Protein AF-A0A179S3M8-F1 (afdb_monomer_lite)

Radius of gyration: 30.95 Å; chains: 1; bounding box: 55×63×64 Å

Foldseek 3Di:
DDDDDDDDDVVVVVVVVVVVVVVVVVVVVVVVVVVVVVPDPPDDDCVPVPDDPLDDPPPPVSVCVVVDDPPPVPDPDPPPDD

Structure (mmCIF, N/CA/C/O backbone):
data_AF-A0A179S3M8-F1
#
_entry.id   AF-A0A179S3M8-F1
#
loop_
_atom_site.group_PDB
_atom_site.id
_atom_site.type_symbol
_atom_site.label_atom_id
_atom_site.label_alt_id
_atom_site.label_comp_id
_atom_site.label_asym_id
_atom_site.label_entity_id
_atom_site.label_seq_id
_atom_site.pdbx_PDB_ins_code
_atom_site.Cartn_x
_atom_site.Cartn_y
_atom_site.Cartn_z
_atom_site.occupancy
_atom_site.B_iso_or_equiv
_atom_site.auth_seq_id
_atom_site.auth_comp_id
_atom_site.auth_asym_id
_atom_site.auth_atom_id
_atom_site.pdbx_PDB_model_num
ATOM 1 N N . MET A 1 1 ? -33.026 19.996 28.245 1.00 46.44 1 MET A N 1
ATOM 2 C CA . MET A 1 1 ? -32.314 18.757 28.617 1.00 46.44 1 MET A CA 1
ATOM 3 C C . MET A 1 1 ? -31.579 18.279 27.379 1.00 46.44 1 MET A C 1
ATOM 5 O O . MET A 1 1 ? -32.222 17.803 26.455 1.00 46.44 1 MET A O 1
ATOM 9 N N . THR A 1 2 ? -30.277 18.531 27.286 1.00 59.59 2 THR A N 1
ATOM 10 C CA . THR A 1 2 ? -29.458 18.071 26.154 1.00 59.59 2 THR A CA 1
ATOM 11 C C . THR A 1 2 ? -29.234 16.566 26.326 1.00 59.59 2 THR A C 1
ATOM 13 O O . THR A 1 2 ? -28.803 16.179 27.415 1.00 59.59 2 THR A O 1
ATOM 16 N N . PRO A 1 3 ? -29.548 15.696 25.350 1.00 55.78 3 PRO A N 1
ATOM 17 C CA . PRO A 1 3 ? -29.205 14.286 25.483 1.00 55.78 3 PRO A CA 1
ATOM 18 C C . PRO A 1 3 ? -27.678 14.157 25.502 1.00 55.78 3 PRO A C 1
ATOM 20 O O . PRO A 1 3 ? -26.991 14.694 24.632 1.00 55.78 3 PRO A O 1
ATOM 23 N N . ALA A 1 4 ? -27.145 13.487 26.524 1.00 61.19 4 ALA A N 1
ATOM 24 C CA . ALA A 1 4 ? -25.733 13.146 26.573 1.00 61.19 4 ALA A CA 1
ATOM 25 C C . ALA A 1 4 ? -25.414 12.214 25.395 1.00 61.19 4 ALA A C 1
ATOM 27 O O . ALA A 1 4 ? -26.126 11.233 25.171 1.00 61.19 4 ALA A O 1
ATOM 28 N N . CYS A 1 5 ? -24.361 12.533 24.640 1.00 58.41 5 CYS A N 1
ATOM 29 C CA . CYS A 1 5 ? -23.810 11.628 23.635 1.00 58.41 5 CYS A CA 1
ATOM 30 C C . CYS A 1 5 ? -23.497 10.290 24.328 1.00 58.41 5 CYS A C 1
ATOM 32 O O . CYS A 1 5 ? -22.835 10.316 25.372 1.00 58.41 5 CYS A O 1
ATOM 34 N N . PRO A 1 6 ? -23.996 9.143 23.836 1.00 70.19 6 PRO A N 1
ATOM 35 C CA . PRO A 1 6 ? -23.770 7.873 24.505 1.00 70.19 6 PRO A CA 1
ATOM 36 C C . PRO A 1 6 ? -22.270 7.573 24.510 1.00 70.19 6 PRO A C 1
ATOM 38 O O . PRO A 1 6 ? -21.652 7.362 23.467 1.00 70.19 6 PRO A O 1
ATOM 41 N N . VAL A 1 7 ? -21.676 7.575 25.701 1.00 79.25 7 VAL A N 1
ATOM 42 C CA . VAL A 1 7 ? -20.312 7.091 25.896 1.00 79.25 7 VAL A CA 1
ATOM 43 C C . VAL A 1 7 ? -20.358 5.581 25.693 1.00 79.25 7 VAL A C 1
ATOM 45 O O . VAL A 1 7 ? -21.061 4.880 26.420 1.00 79.25 7 VAL A O 1
ATOM 48 N N . LEU A 1 8 ? -19.656 5.086 24.670 1.00 84.00 8 LEU A N 1
ATOM 49 C CA . LEU A 1 8 ? -19.527 3.650 24.430 1.00 84.00 8 LEU A CA 1
ATOM 50 C C . LEU A 1 8 ? -18.949 2.967 25.672 1.00 84.00 8 LEU A C 1
ATOM 52 O O . LEU A 1 8 ? -18.016 3.492 26.285 1.00 84.00 8 LEU A O 1
ATOM 56 N N . ALA A 1 9 ? -19.487 1.793 26.006 1.00 91.44 9 ALA A N 1
ATOM 57 C CA . ALA A 1 9 ? -18.926 0.949 27.052 1.00 91.44 9 ALA A CA 1
ATOM 58 C C . ALA A 1 9 ? -17.435 0.675 26.758 1.00 91.44 9 ALA A C 1
ATOM 60 O O . ALA A 1 9 ? -17.076 0.501 25.584 1.00 91.44 9 ALA A O 1
ATOM 61 N N . PRO A 1 10 ? -16.560 0.676 27.778 1.00 91.75 10 PRO A N 1
ATOM 62 C CA . PRO A 1 10 ? -15.115 0.575 27.582 1.00 91.75 10 PRO A CA 1
ATOM 63 C C . PRO A 1 10 ? -14.705 -0.688 26.812 1.00 91.75 10 PRO A C 1
ATOM 65 O O . PRO A 1 10 ? -13.815 -0.623 25.972 1.00 91.75 10 PRO A O 1
ATOM 68 N N . GLU A 1 11 ? -15.419 -1.795 26.995 1.00 94.44 11 GLU A N 1
ATOM 69 C CA . GLU A 1 11 ? -15.183 -3.065 26.303 1.00 94.44 11 GLU A CA 1
ATOM 70 C C . GLU A 1 11 ? -15.499 -2.965 24.804 1.00 94.44 11 GLU A C 1
ATOM 72 O O . GLU A 1 11 ? -14.800 -3.527 23.962 1.00 94.44 11 GLU A O 1
ATOM 77 N N . ILE A 1 12 ? -16.549 -2.214 24.452 1.00 95.62 12 ILE A N 1
ATOM 78 C CA . ILE A 1 12 ? -16.925 -1.964 23.055 1.00 95.62 12 ILE A CA 1
ATOM 79 C C . ILE A 1 12 ? -15.892 -1.061 22.386 1.00 95.62 12 ILE A C 1
ATOM 81 O O . ILE A 1 12 ? -15.503 -1.315 21.249 1.00 95.62 12 ILE A O 1
ATOM 85 N N . ARG A 1 13 ? -15.421 -0.029 23.094 1.00 96.06 13 ARG A N 1
ATOM 86 C CA . ARG A 1 13 ? -14.333 0.831 22.619 1.00 96.06 13 ARG A CA 1
ATOM 87 C C . ARG A 1 13 ? -13.070 0.019 22.339 1.00 96.06 13 ARG A C 1
ATOM 89 O O . ARG A 1 13 ? -12.544 0.101 21.236 1.00 96.06 13 ARG A O 1
ATOM 96 N N . GLU A 1 14 ? -12.643 -0.793 23.297 1.00 96.88 14 GLU A N 1
ATOM 97 C CA . GLU A 1 14 ? -11.445 -1.627 23.180 1.00 96.88 14 GLU A CA 1
ATOM 98 C C . GLU A 1 14 ? -11.561 -2.632 22.020 1.00 96.88 14 GLU A C 1
ATOM 100 O O . GLU A 1 14 ? -10.608 -2.857 21.275 1.00 96.88 14 GLU A O 1
ATOM 105 N N . HIS A 1 15 ? -12.746 -3.218 21.819 1.00 97.69 15 HIS A N 1
ATOM 106 C CA . HIS A 1 15 ? -12.996 -4.107 20.686 1.00 97.69 15 HIS A CA 1
ATOM 107 C C . HIS A 1 15 ? -12.877 -3.380 19.339 1.00 97.69 15 HIS A C 1
ATOM 109 O O . HIS A 1 15 ? -12.266 -3.905 18.409 1.00 9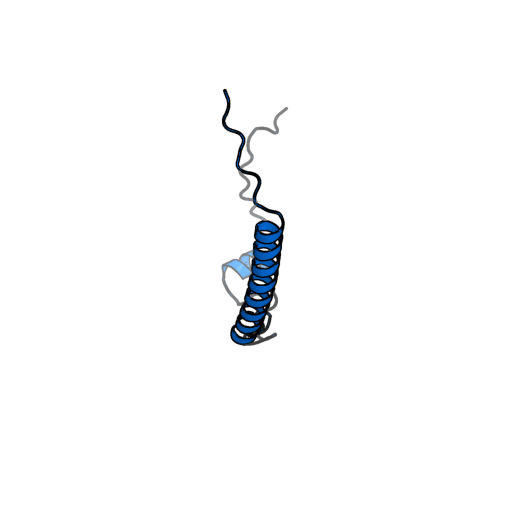7.69 15 HIS A O 1
ATOM 115 N N . ILE A 1 16 ? -13.434 -2.169 19.237 1.00 97.94 16 ILE A N 1
ATOM 116 C CA . ILE A 1 16 ? -13.331 -1.339 18.031 1.00 97.94 16 ILE A CA 1
ATOM 117 C C . ILE A 1 16 ? -11.871 -0.973 17.757 1.00 97.94 16 ILE A C 1
ATOM 119 O O . ILE A 1 16 ? -11.423 -1.091 16.622 1.00 97.94 16 ILE A O 1
ATOM 123 N N . GLU A 1 17 ? -11.120 -0.570 18.780 1.00 98.06 17 GLU A N 1
ATOM 124 C CA . GLU A 1 17 ? -9.704 -0.207 18.651 1.00 98.06 17 GLU A CA 1
ATOM 125 C C . GLU A 1 17 ? -8.873 -1.389 18.126 1.00 98.06 17 GLU A C 1
ATOM 127 O O . GLU A 1 17 ? -8.159 -1.237 17.135 1.00 98.06 17 GLU A O 1
ATOM 132 N N . ARG A 1 18 ? -9.073 -2.601 18.662 1.00 98.44 18 ARG A N 1
ATOM 133 C CA . ARG A 1 18 ? -8.428 -3.817 18.129 1.00 98.44 18 ARG A CA 1
ATOM 134 C C . ARG A 1 18 ? -8.827 -4.138 16.692 1.00 98.44 18 ARG A C 1
ATOM 136 O O . ARG A 1 18 ? -7.993 -4.573 15.900 1.00 98.44 18 ARG A O 1
ATOM 143 N N . ALA A 1 19 ? -10.101 -3.955 16.345 1.00 98.62 19 ALA A N 1
ATOM 144 C CA . ALA A 1 19 ? -10.571 -4.184 14.982 1.00 98.62 19 ALA A CA 1
ATOM 145 C C . ALA A 1 19 ? -9.928 -3.198 13.992 1.00 98.62 19 ALA A C 1
ATOM 147 O O . ALA A 1 19 ? -9.577 -3.589 12.879 1.00 98.62 19 ALA A O 1
ATOM 148 N N . ILE A 1 20 ? -9.732 -1.942 14.406 1.00 98.62 20 ILE A N 1
ATOM 149 C CA . ILE A 1 20 ? -9.038 -0.920 13.615 1.00 98.62 20 ILE A CA 1
ATOM 150 C C . ILE A 1 20 ? -7.569 -1.301 13.410 1.00 98.62 20 ILE A C 1
ATOM 152 O O . ILE A 1 20 ? -7.089 -1.242 12.280 1.00 98.62 20 ILE A O 1
ATOM 156 N N . GLU A 1 21 ? -6.868 -1.729 14.462 1.00 98.81 21 GLU A N 1
ATOM 157 C CA . GLU A 1 21 ? -5.470 -2.170 14.363 1.00 98.81 21 GLU A CA 1
ATOM 158 C C . GLU A 1 21 ? -5.310 -3.338 13.378 1.00 98.81 21 GLU A C 1
ATOM 160 O O . GLU A 1 21 ? -4.473 -3.280 12.475 1.00 98.81 21 GLU A O 1
ATOM 165 N N . ALA A 1 22 ? -6.171 -4.356 13.477 1.00 98.75 22 ALA A N 1
ATOM 166 C CA . ALA A 1 22 ? -6.154 -5.504 12.569 1.00 98.75 22 ALA A CA 1
ATOM 167 C C . ALA A 1 22 ? -6.478 -5.117 11.112 1.00 98.75 22 ALA A C 1
ATOM 169 O O . ALA A 1 22 ? -5.877 -5.637 10.163 1.00 98.75 22 ALA A O 1
ATOM 170 N N . ALA A 1 23 ? -7.423 -4.192 10.917 1.00 98.75 23 ALA A N 1
ATOM 171 C CA . ALA A 1 23 ? -7.759 -3.679 9.595 1.00 98.75 23 ALA A CA 1
ATOM 172 C C . ALA A 1 23 ? -6.586 -2.903 8.979 1.00 9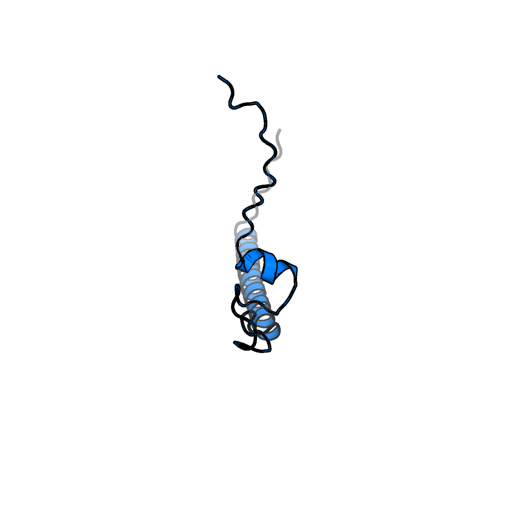8.75 23 ALA A C 1
ATOM 174 O O . ALA A 1 23 ? -6.284 -3.090 7.798 1.00 98.75 23 ALA A O 1
ATOM 175 N N . LEU A 1 24 ? -5.894 -2.083 9.776 1.00 98.75 24 LEU A N 1
ATOM 176 C CA . LEU A 1 24 ? -4.724 -1.337 9.326 1.00 98.75 24 LEU A CA 1
ATOM 177 C C . LEU A 1 24 ? -3.580 -2.278 8.935 1.00 98.75 24 LEU A C 1
ATOM 179 O O . LEU A 1 24 ? -3.014 -2.122 7.857 1.00 98.75 24 LEU A O 1
ATOM 183 N N . GLU A 1 25 ? -3.278 -3.292 9.748 1.00 98.75 25 GLU A N 1
ATOM 184 C CA . GLU A 1 25 ? -2.257 -4.296 9.415 1.00 98.75 25 GLU A CA 1
ATOM 185 C C . GLU A 1 25 ? -2.570 -4.998 8.083 1.00 98.75 25 GLU A C 1
ATOM 187 O O . GLU A 1 25 ? -1.706 -5.144 7.212 1.00 98.75 25 GLU A O 1
ATOM 192 N N . THR A 1 26 ? -3.837 -5.372 7.890 1.00 98.75 26 THR A N 1
ATOM 193 C CA . THR A 1 26 ? -4.300 -6.002 6.649 1.00 98.75 26 THR A CA 1
ATOM 194 C C . THR A 1 26 ? -4.116 -5.072 5.450 1.00 98.75 26 THR A C 1
ATOM 196 O O . THR A 1 26 ? -3.606 -5.506 4.416 1.00 98.75 26 THR A O 1
ATOM 199 N N . ALA A 1 27 ? -4.478 -3.792 5.584 1.00 98.69 27 ALA A N 1
ATOM 200 C CA . ALA A 1 27 ? -4.303 -2.801 4.527 1.00 98.69 27 ALA A CA 1
ATOM 201 C C . ALA A 1 27 ? -2.827 -2.650 4.126 1.00 98.69 27 ALA A C 1
ATOM 203 O O . ALA A 1 27 ? -2.509 -2.730 2.941 1.00 98.69 27 ALA A O 1
ATOM 204 N N . GLN A 1 28 ? -1.916 -2.542 5.099 1.00 98.50 28 GLN A N 1
ATOM 205 C CA . GLN A 1 28 ? -0.477 -2.424 4.834 1.00 98.50 28 GLN A CA 1
ATOM 206 C C . GLN A 1 28 ? 0.077 -3.649 4.100 1.00 98.50 28 GLN A C 1
ATOM 208 O O . GLN A 1 28 ? 0.894 -3.524 3.186 1.00 98.50 28 GLN A O 1
ATOM 213 N N . ARG A 1 29 ? -0.396 -4.851 4.450 1.00 98.38 29 ARG A N 1
ATOM 214 C CA . ARG A 1 29 ? -0.006 -6.080 3.750 1.00 98.38 29 ARG A CA 1
ATOM 215 C C . ARG A 1 29 ? -0.467 -6.085 2.294 1.00 98.38 29 ARG A C 1
ATOM 217 O O . ARG A 1 29 ? 0.292 -6.528 1.434 1.00 98.38 29 ARG A O 1
ATOM 224 N N . LEU A 1 30 ? -1.695 -5.639 2.027 1.00 98.12 30 LEU A N 1
ATOM 225 C CA . LEU A 1 30 ? -2.243 -5.559 0.672 1.00 98.12 30 LEU A CA 1
ATOM 226 C C . LEU A 1 30 ? -1.503 -4.520 -0.172 1.00 98.12 30 LEU A C 1
ATOM 228 O O . LEU A 1 30 ? -1.133 -4.838 -1.297 1.00 98.12 30 LEU A O 1
ATOM 232 N N . ILE A 1 31 ? -1.214 -3.342 0.388 1.00 96.62 31 ILE A N 1
ATOM 233 C CA . ILE A 1 31 ? -0.393 -2.313 -0.269 1.00 96.62 31 ILE A CA 1
ATOM 234 C C . ILE A 1 31 ? 0.965 -2.901 -0.653 1.00 96.62 31 ILE A C 1
ATOM 236 O O . ILE A 1 31 ? 1.318 -2.900 -1.823 1.00 96.62 31 ILE A O 1
ATOM 240 N N . GLY A 1 32 ? 1.659 -3.557 0.281 1.00 94.69 32 GLY A N 1
ATOM 241 C CA . GLY A 1 32 ? 2.941 -4.184 -0.037 1.00 94.69 32 GLY A CA 1
ATOM 242 C C . GLY A 1 32 ? 2.853 -5.314 -1.075 1.00 94.69 32 GLY A C 1
ATOM 243 O O . GLY A 1 32 ? 3.854 -5.636 -1.709 1.00 94.69 32 GLY A O 1
ATOM 244 N N . ILE A 1 33 ? 1.696 -5.968 -1.243 1.00 96.00 33 ILE A N 1
ATOM 245 C CA . ILE A 1 33 ? 1.479 -6.916 -2.350 1.00 96.00 33 ILE A CA 1
ATOM 246 C C . ILE A 1 33 ? 1.361 -6.166 -3.678 1.00 96.00 33 ILE A C 1
ATOM 248 O O . ILE A 1 33 ? 1.987 -6.603 -4.640 1.00 96.00 33 ILE A O 1
ATOM 252 N N . LEU A 1 34 ? 0.596 -5.073 -3.718 1.00 94.19 34 LEU A N 1
ATOM 253 C CA . LEU A 1 34 ? 0.442 -4.236 -4.908 1.00 94.19 34 LEU A CA 1
ATOM 254 C C . LEU A 1 34 ? 1.776 -3.617 -5.330 1.00 94.19 34 LEU A C 1
ATOM 256 O O . LEU A 1 34 ? 2.166 -3.800 -6.473 1.00 94.19 34 LEU A O 1
ATOM 260 N N . ASP A 1 35 ? 2.545 -3.054 -4.396 1.00 89.50 35 ASP A N 1
ATOM 261 C CA . ASP A 1 35 ? 3.865 -2.471 -4.685 1.00 89.50 35 ASP A CA 1
ATOM 262 C C . ASP A 1 35 ? 4.818 -3.486 -5.336 1.00 89.50 35 ASP A C 1
ATOM 264 O O . ASP A 1 35 ? 5.608 -3.158 -6.215 1.00 89.50 35 ASP A O 1
ATOM 268 N N . ARG A 1 36 ? 4.748 -4.760 -4.926 1.00 88.38 36 ARG A N 1
ATOM 269 C CA . ARG A 1 36 ? 5.545 -5.825 -5.555 1.00 88.38 36 ARG A CA 1
ATOM 270 C C . ARG A 1 36 ? 5.000 -6.258 -6.913 1.00 88.38 36 ARG A C 1
ATOM 272 O O . ARG A 1 36 ? 5.770 -6.775 -7.718 1.00 88.38 36 ARG A O 1
ATOM 279 N N . ALA A 1 37 ? 3.694 -6.136 -7.129 1.00 89.19 37 ALA A N 1
ATOM 280 C CA . ALA A 1 37 ? 3.044 -6.503 -8.380 1.00 89.19 37 ALA A CA 1
ATOM 281 C C . ALA A 1 37 ? 3.236 -5.431 -9.464 1.00 89.19 37 ALA A C 1
ATOM 283 O O . ALA A 1 37 ? 3.410 -5.794 -10.624 1.00 89.19 37 ALA A O 1
ATOM 284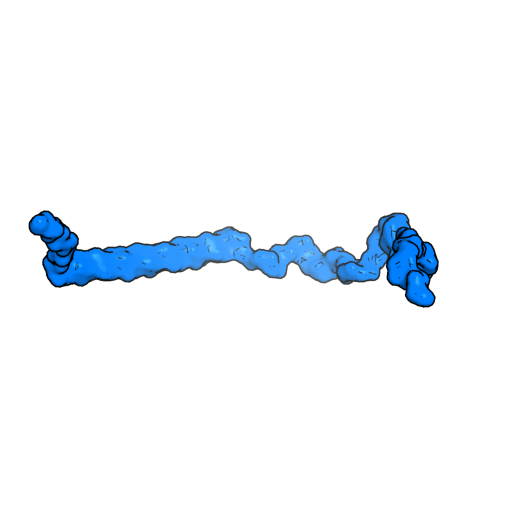 N N . ASP A 1 38 ? 3.263 -4.152 -9.081 1.00 85.38 38 ASP A N 1
ATOM 285 C CA . ASP A 1 38 ? 3.430 -3.010 -9.990 1.00 85.38 38 ASP A CA 1
ATOM 286 C C . ASP A 1 38 ? 4.877 -2.849 -10.500 1.00 85.38 38 ASP A C 1
ATOM 288 O O . ASP A 1 38 ? 5.127 -2.100 -11.442 1.00 85.38 38 ASP A O 1
ATOM 292 N N . GLY A 1 39 ? 5.830 -3.612 -9.952 1.00 74.88 39 GLY A N 1
ATOM 293 C CA . GLY A 1 39 ? 7.234 -3.570 -10.358 1.00 74.88 39 GLY A CA 1
ATOM 294 C C . GLY A 1 39 ? 7.984 -2.372 -9.769 1.00 74.88 39 GLY A C 1
ATOM 295 O O . GLY A 1 39 ? 7.484 -1.671 -8.895 1.00 74.88 39 GLY A O 1
ATOM 296 N N . ASN A 1 40 ? 9.233 -2.164 -10.193 1.00 72.50 40 ASN A N 1
ATOM 297 C CA . ASN A 1 40 ? 10.000 -0.997 -9.757 1.00 72.50 40 ASN A CA 1
ATOM 298 C C . ASN A 1 40 ? 9.682 0.183 -10.695 1.00 72.50 40 ASN A C 1
ATOM 300 O O . ASN A 1 40 ? 10.013 0.074 -11.875 1.00 72.50 40 ASN A O 1
ATOM 304 N N . PRO A 1 41 ? 9.091 1.289 -10.206 1.00 66.62 41 PRO A N 1
ATOM 305 C CA . PRO A 1 41 ? 8.798 2.456 -11.039 1.00 66.62 41 PRO A CA 1
ATOM 306 C C . PRO A 1 41 ? 10.061 3.130 -11.592 1.00 66.62 41 PRO A C 1
ATOM 308 O O . PRO A 1 41 ? 9.966 3.845 -12.580 1.00 66.62 41 PRO A O 1
ATOM 311 N N . ASP A 1 42 ? 11.228 2.866 -10.994 1.00 68.44 42 ASP A N 1
ATOM 312 C CA . ASP A 1 42 ? 12.526 3.350 -11.474 1.00 68.44 42 ASP A CA 1
ATOM 313 C C . ASP A 1 42 ? 13.156 2.418 -12.536 1.00 68.44 42 ASP A C 1
ATOM 315 O O . ASP A 1 42 ? 14.293 2.634 -12.954 1.00 68.44 42 ASP A O 1
ATOM 319 N N . LEU A 1 43 ? 12.478 1.332 -12.941 1.00 66.44 43 LEU A N 1
ATOM 320 C CA . LEU A 1 43 ? 12.900 0.493 -14.069 1.00 66.44 43 LEU A CA 1
ATOM 321 C C . LEU A 1 43 ? 12.223 0.977 -15.355 1.00 66.44 43 LEU A C 1
ATOM 323 O O . LEU A 1 43 ? 11.127 0.535 -15.697 1.00 66.44 43 LEU A O 1
ATOM 327 N N . GLU A 1 44 ? 12.909 1.853 -16.078 1.00 63.69 44 GLU A N 1
ATOM 328 C CA . GLU A 1 44 ? 12.557 2.245 -17.445 1.00 63.69 44 GLU A CA 1
ATOM 329 C C . GLU A 1 44 ? 13.127 1.226 -18.453 1.00 63.69 44 GLU A C 1
ATOM 331 O O . GLU A 1 44 ? 14.259 0.749 -18.314 1.00 63.69 44 GLU A O 1
ATOM 336 N N . ASP A 1 45 ? 12.335 0.856 -19.465 1.00 64.81 45 ASP A N 1
ATOM 337 C CA . ASP A 1 45 ? 12.790 0.002 -20.569 1.00 64.81 45 ASP A CA 1
ATOM 338 C C . ASP A 1 45 ? 13.715 0.819 -21.481 1.00 64.81 45 ASP A C 1
ATOM 340 O O . ASP A 1 45 ? 13.271 1.770 -22.119 1.00 64.81 45 ASP A O 1
ATOM 344 N N . GLY A 1 46 ? 15.004 0.471 -21.507 1.00 65.44 46 GLY A N 1
ATOM 345 C CA . GLY A 1 46 ? 16.043 1.204 -22.243 1.00 65.44 46 GLY A CA 1
ATOM 346 C C . GLY A 1 46 ? 17.145 1.815 -21.372 1.00 65.44 46 GLY A C 1
ATOM 347 O O . GLY A 1 46 ? 18.206 2.108 -21.898 1.00 65.44 46 GLY A O 1
ATOM 348 N N . ALA A 1 47 ? 16.976 1.936 -20.049 1.00 66.50 47 ALA A N 1
ATOM 349 C CA . ALA A 1 47 ? 18.000 2.497 -19.152 1.00 66.50 47 ALA A CA 1
ATOM 350 C C . ALA A 1 47 ? 18.655 3.799 -19.696 1.00 66.50 47 ALA A C 1
ATOM 352 O O . ALA A 1 47 ? 17.982 4.804 -19.882 1.00 66.50 47 ALA A O 1
ATOM 353 N N . ASP A 1 48 ? 19.967 3.797 -19.944 1.00 65.81 48 ASP A N 1
ATOM 354 C CA . ASP A 1 48 ? 20.760 4.905 -20.493 1.00 65.81 48 ASP A CA 1
ATOM 355 C C . ASP A 1 48 ? 20.686 5.050 -22.028 1.00 65.81 48 ASP A C 1
ATOM 357 O O . ASP A 1 48 ? 21.397 5.884 -22.596 1.00 65.81 48 ASP A O 1
ATOM 361 N N .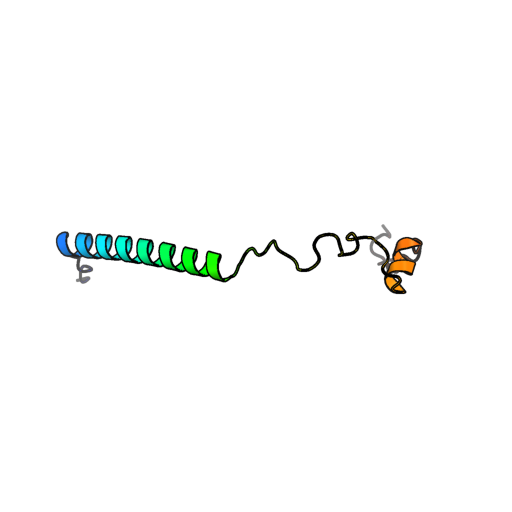 ASP A 1 49 ? 19.821 4.280 -22.698 1.00 65.00 49 ASP A N 1
ATOM 362 C CA . ASP A 1 49 ? 19.489 4.459 -24.119 1.00 65.00 49 ASP A CA 1
ATOM 363 C C . ASP A 1 49 ? 18.598 5.688 -24.357 1.00 65.00 49 ASP A C 1
ATOM 365 O O . ASP A 1 49 ? 18.425 6.119 -25.503 1.00 65.00 49 ASP A O 1
ATOM 369 N N . GLU A 1 50 ? 18.052 6.291 -23.297 1.00 64.88 50 GLU A N 1
ATOM 370 C CA . GLU A 1 50 ? 17.435 7.603 -23.413 1.00 64.88 50 GLU A CA 1
ATOM 371 C C . GLU A 1 50 ? 18.512 8.678 -23.638 1.00 64.88 50 GLU A C 1
ATOM 373 O O . GLU A 1 50 ? 19.520 8.741 -22.922 1.00 64.88 50 GLU A O 1
ATOM 378 N N . PRO A 1 51 ? 18.335 9.569 -24.628 1.00 63.00 51 PRO A N 1
ATOM 379 C CA . PRO A 1 51 ? 19.248 10.682 -24.812 1.00 63.00 51 PRO A CA 1
ATOM 380 C C . PRO A 1 51 ? 19.287 11.506 -23.521 1.00 63.00 51 PRO A C 1
ATOM 382 O O . PRO A 1 51 ? 18.248 11.846 -22.959 1.00 63.00 51 PRO A O 1
ATOM 385 N N . SER A 1 52 ? 20.491 11.864 -23.051 1.00 66.25 52 SER A N 1
ATOM 386 C CA . SER A 1 52 ? 20.639 12.747 -21.883 1.00 66.25 52 SER A CA 1
ATOM 387 C C . SER A 1 52 ? 19.705 13.958 -22.020 1.00 66.25 52 SER A C 1
ATOM 389 O O . SER A 1 52 ? 19.579 14.458 -23.133 1.00 66.25 52 SER A O 1
ATOM 391 N N . LEU A 1 53 ? 19.108 14.463 -20.932 1.00 62.00 53 LEU A N 1
ATOM 392 C CA . LEU A 1 53 ? 18.033 15.486 -20.915 1.00 62.00 53 LEU A CA 1
ATOM 393 C C . LEU A 1 53 ? 18.306 16.802 -21.700 1.00 62.00 53 LEU A C 1
ATOM 395 O O . LEU A 1 53 ? 17.449 17.681 -21.767 1.00 62.00 53 LEU A O 1
ATOM 399 N N . GLY A 1 54 ? 19.503 16.967 -22.271 1.00 61.28 54 GLY A N 1
ATOM 400 C CA . GLY A 1 54 ? 19.887 18.049 -23.181 1.00 61.28 54 GLY A CA 1
ATOM 401 C C . GLY A 1 54 ? 20.640 17.606 -24.447 1.00 61.28 54 GLY A C 1
ATOM 402 O O . GLY A 1 54 ? 21.221 18.455 -25.123 1.00 61.28 54 GLY A O 1
ATOM 403 N N . ALA A 1 55 ? 20.674 16.312 -24.779 1.00 64.62 55 ALA A N 1
ATOM 404 C CA . ALA A 1 55 ? 21.238 15.826 -26.031 1.00 64.62 55 ALA A CA 1
ATOM 405 C C . ALA A 1 55 ? 20.269 16.162 -27.174 1.00 64.62 55 ALA A C 1
ATOM 407 O O . ALA A 1 55 ? 19.096 15.799 -27.116 1.00 64.62 55 ALA A O 1
ATOM 408 N N . PRO A 1 56 ? 20.724 16.867 -28.221 1.00 64.81 56 PRO A N 1
ATOM 409 C CA . PRO A 1 56 ? 19.880 17.137 -29.369 1.00 64.81 56 PRO A CA 1
ATOM 410 C C . PRO A 1 56 ? 19.606 15.830 -30.125 1.00 64.81 56 PRO A C 1
ATOM 412 O O . PRO A 1 56 ? 20.490 15.274 -30.769 1.00 64.81 56 PRO A O 1
ATOM 415 N N . GLU A 1 57 ? 18.353 15.399 -30.120 1.00 70.62 57 GLU A N 1
ATOM 416 C CA . GLU A 1 57 ? 17.795 14.308 -30.931 1.00 70.62 57 GLU A CA 1
ATOM 417 C C . GLU A 1 57 ? 17.558 14.730 -32.396 1.00 70.62 57 GLU A C 1
ATOM 419 O O . GLU A 1 57 ? 17.007 13.990 -33.207 1.00 70.62 57 GLU A O 1
ATOM 42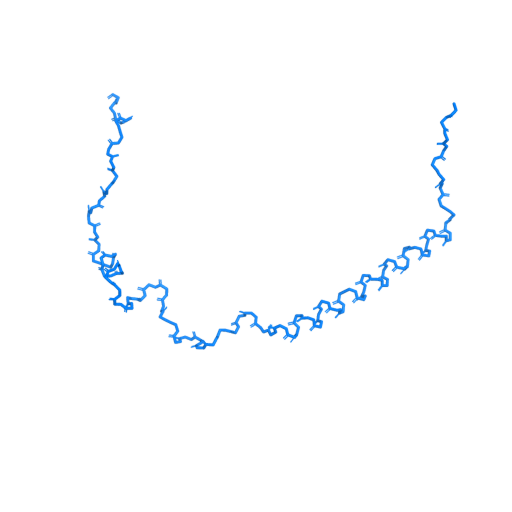4 N N . GLY A 1 58 ? 17.975 15.946 -32.766 1.00 68.69 58 GLY A N 1
ATOM 425 C CA . GLY A 1 58 ? 17.890 16.464 -34.133 1.00 68.69 58 GLY A CA 1
ATOM 426 C C . GLY A 1 58 ? 16.564 17.150 -34.469 1.00 68.69 58 GLY A C 1
ATOM 427 O O . GLY A 1 58 ? 16.371 17.575 -35.611 1.00 68.69 58 GLY A O 1
ATOM 428 N N . HIS A 1 59 ? 15.668 17.335 -33.496 1.00 74.38 59 HIS A N 1
ATOM 429 C CA . HIS A 1 59 ? 14.462 18.134 -33.698 1.00 74.38 59 HIS A CA 1
ATOM 430 C C . HIS A 1 59 ? 14.813 19.606 -33.957 1.00 74.38 59 HIS A C 1
ATOM 432 O O . HIS A 1 59 ? 15.659 20.200 -33.285 1.00 74.38 59 HIS A O 1
ATOM 438 N N . ALA A 1 60 ? 14.128 20.229 -34.923 1.00 73.81 60 ALA A N 1
ATOM 439 C CA . ALA A 1 60 ? 14.409 21.606 -35.338 1.00 73.81 60 ALA A CA 1
ATOM 440 C C . ALA A 1 60 ? 14.343 22.610 -34.171 1.00 73.81 60 ALA A C 1
ATOM 442 O O . ALA A 1 60 ? 15.153 23.532 -34.107 1.00 73.81 60 ALA A O 1
ATOM 443 N N . SER A 1 61 ? 13.426 22.402 -33.222 1.00 70.56 61 SER A N 1
ATOM 444 C CA . SER A 1 61 ? 13.301 23.200 -31.997 1.00 70.56 61 SER A CA 1
ATOM 445 C C . SER A 1 61 ? 14.521 23.080 -31.072 1.00 70.56 61 SER A C 1
ATOM 447 O O . SER A 1 61 ? 14.991 24.094 -30.562 1.00 70.56 61 SER A O 1
ATOM 449 N N . GLN A 1 62 ? 15.089 21.880 -30.912 1.00 76.44 62 GLN A N 1
ATOM 450 C CA . GLN A 1 62 ? 16.278 21.639 -30.082 1.00 76.44 62 GLN A CA 1
ATOM 451 C C . GLN A 1 62 ? 17.528 22.295 -30.686 1.00 76.44 62 GLN A C 1
ATOM 453 O O . GLN A 1 62 ? 18.326 22.902 -29.977 1.00 76.44 62 GLN A O 1
ATOM 458 N N . ILE A 1 63 ? 17.673 22.244 -32.015 1.00 74.31 63 ILE A N 1
ATOM 459 C CA . ILE A 1 63 ? 18.780 22.898 -32.728 1.00 74.31 63 ILE A CA 1
ATOM 460 C C . ILE A 1 63 ? 18.724 24.424 -32.580 1.00 74.31 63 ILE A C 1
ATOM 462 O O . ILE A 1 63 ? 19.766 25.069 -32.467 1.00 74.31 63 ILE A O 1
ATOM 466 N N . VAL A 1 64 ? 17.523 25.009 -32.570 1.00 73.00 64 VAL A N 1
ATOM 467 C CA . VAL A 1 64 ? 17.332 26.450 -32.343 1.00 73.00 64 VAL A CA 1
ATOM 468 C C . VAL A 1 64 ? 17.727 26.840 -30.917 1.00 73.00 64 VAL A C 1
ATOM 470 O O . VAL A 1 64 ? 18.402 27.852 -30.743 1.00 73.00 64 VAL A O 1
ATOM 473 N N . TRP A 1 65 ? 17.374 26.030 -29.914 1.00 68.50 65 TRP A N 1
ATOM 474 C CA . TRP A 1 65 ? 17.781 26.253 -28.522 1.00 68.50 65 TRP A CA 1
ATOM 475 C C . TRP A 1 65 ? 19.294 26.098 -28.311 1.00 68.50 65 TRP A C 1
ATOM 477 O O . TRP A 1 65 ? 19.910 26.983 -27.723 1.00 68.50 65 TRP A O 1
ATOM 487 N N . LEU A 1 66 ? 19.917 25.041 -28.850 1.00 68.25 66 LEU A N 1
ATOM 488 C CA . LEU A 1 66 ? 21.363 24.787 -28.731 1.00 68.25 66 LEU A CA 1
ATOM 489 C C . LEU A 1 66 ? 22.213 25.914 -29.340 1.00 68.25 66 LEU A C 1
ATOM 491 O O . LEU A 1 66 ? 23.286 26.236 -28.836 1.00 68.25 66 LEU A O 1
ATOM 495 N N . ARG A 1 67 ? 21.751 26.511 -30.444 1.00 75.06 67 ARG A N 1
ATOM 496 C CA . ARG A 1 67 ? 22.482 27.577 -31.147 1.00 75.06 67 ARG A CA 1
ATOM 497 C C . ARG A 1 67 ? 22.442 28.926 -30.430 1.00 75.06 67 ARG A C 1
ATOM 499 O O . ARG A 1 67 ? 23.164 29.817 -30.862 1.00 75.06 67 ARG A O 1
ATOM 506 N N . GLY A 1 68 ? 21.641 29.061 -29.368 1.00 65.25 68 GLY A N 1
ATOM 507 C CA . GLY A 1 68 ? 21.432 30.322 -28.666 1.00 65.25 68 GLY A CA 1
ATOM 508 C C . GLY A 1 68 ? 20.713 31.325 -29.565 1.00 65.25 68 GLY A C 1
ATOM 509 O O . GLY A 1 68 ? 21.335 32.029 -30.354 1.00 65.25 68 GLY A O 1
ATOM 510 N N . GLY A 1 69 ? 19.386 31.377 -29.473 1.00 69.06 69 GLY A N 1
ATOM 511 C CA . GLY A 1 69 ? 18.622 32.457 -30.089 1.00 69.06 69 GLY A CA 1
ATOM 512 C C . GLY A 1 69 ? 18.763 33.727 -29.255 1.00 69.06 69 GLY A C 1
ATOM 513 O O . GLY A 1 69 ? 18.432 33.719 -28.077 1.00 69.06 69 GLY A O 1
ATOM 514 N N . ASP A 1 70 ? 19.208 34.816 -29.869 1.00 66.88 70 ASP A N 1
ATOM 515 C CA . ASP A 1 70 ? 19.233 36.169 -29.294 1.00 66.88 70 ASP A CA 1
ATOM 516 C C . ASP A 1 70 ? 17.872 36.880 -29.387 1.00 66.88 70 ASP A C 1
ATOM 518 O O . ASP A 1 70 ? 17.743 38.041 -29.018 1.00 66.88 70 ASP A O 1
ATOM 522 N N . ARG A 1 71 ? 16.848 36.184 -29.893 1.00 67.06 71 ARG A N 1
ATOM 523 C CA . ARG A 1 71 ? 15.478 36.687 -29.989 1.00 67.06 71 ARG A CA 1
ATOM 524 C C . ARG A 1 71 ? 14.787 36.587 -28.638 1.00 67.06 71 ARG A C 1
ATOM 526 O O . ARG A 1 71 ? 13.981 35.682 -28.412 1.00 67.06 71 ARG A O 1
ATOM 533 N N . ASP A 1 72 ? 15.066 37.544 -27.770 1.00 65.88 72 ASP A N 1
ATOM 534 C CA . ASP A 1 72 ? 14.193 37.871 -26.656 1.00 65.88 72 ASP A CA 1
ATOM 535 C C . ASP A 1 72 ? 12.892 38.477 -27.208 1.00 65.88 72 ASP A C 1
ATOM 537 O O . ASP A 1 72 ? 12.738 39.672 -27.426 1.00 65.88 72 ASP A O 1
ATOM 541 N N . LEU A 1 73 ? 11.887 37.630 -27.451 1.00 66.62 73 LEU A N 1
ATOM 542 C CA . LEU A 1 73 ? 10.530 38.081 -27.806 1.00 66.62 73 LEU A CA 1
ATOM 543 C C . LEU A 1 73 ? 9.788 38.709 -26.609 1.00 66.62 73 LEU A C 1
ATOM 545 O O . LEU A 1 73 ? 8.557 38.803 -26.607 1.00 66.62 73 LEU A O 1
ATOM 549 N N . GLU A 1 74 ? 10.530 39.141 -25.590 1.00 67.81 74 GLU A N 1
ATOM 550 C CA . GLU A 1 74 ? 10.018 39.940 -24.495 1.00 67.81 74 GLU A CA 1
ATOM 551 C C . GLU A 1 74 ? 9.611 41.294 -25.074 1.00 67.81 74 GLU A C 1
ATOM 553 O O . GLU A 1 74 ? 10.419 42.169 -25.377 1.00 67.81 74 GLU A O 1
AT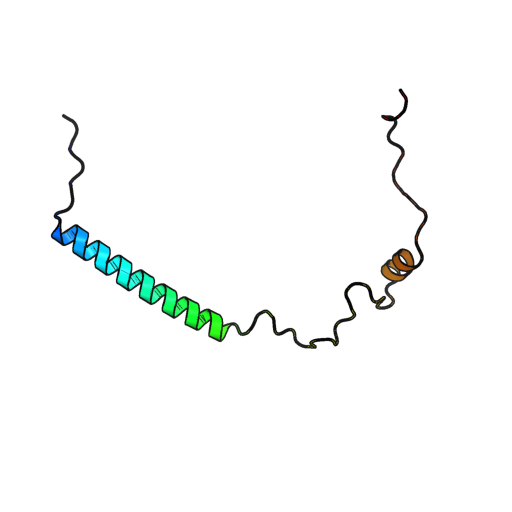OM 558 N N . THR A 1 75 ? 8.309 41.458 -25.298 1.00 62.38 75 THR A N 1
ATOM 559 C CA . THR A 1 75 ? 7.761 42.758 -25.671 1.00 62.38 75 THR A CA 1
ATOM 560 C C . THR A 1 75 ? 8.067 43.703 -24.518 1.00 62.38 75 THR A C 1
ATOM 562 O O . THR A 1 75 ? 7.573 43.470 -23.416 1.00 62.38 75 THR A O 1
ATOM 565 N N . ILE A 1 76 ? 8.880 44.738 -24.756 1.00 63.47 76 ILE A N 1
ATOM 566 C CA . ILE A 1 76 ? 9.158 45.789 -23.772 1.00 63.47 76 ILE A CA 1
ATOM 567 C C . ILE A 1 76 ? 7.807 46.322 -23.293 1.00 63.47 76 ILE A C 1
ATOM 569 O O . ILE A 1 76 ? 7.126 47.068 -24.001 1.00 63.47 76 ILE A O 1
ATOM 573 N N . ARG A 1 77 ? 7.383 45.903 -22.102 1.00 61.56 77 ARG A N 1
ATOM 574 C CA . ARG A 1 77 ? 6.226 46.498 -21.453 1.00 61.56 77 ARG A CA 1
ATOM 575 C C . ARG A 1 77 ? 6.670 47.860 -20.905 1.00 61.56 77 ARG A C 1
ATOM 577 O O . ARG A 1 77 ? 7.736 47.948 -20.299 1.00 61.56 77 ARG A O 1
ATOM 584 N N . PRO A 1 78 ? 5.900 48.939 -21.115 1.00 58.50 78 PRO A N 1
ATOM 585 C CA . PRO A 1 78 ? 6.356 50.305 -20.850 1.00 58.50 78 PRO A CA 1
ATOM 586 C C . PRO A 1 78 ? 6.490 50.681 -19.361 1.00 58.50 78 PRO A C 1
ATOM 588 O O . PRO A 1 78 ? 6.693 51.852 -19.057 1.00 58.50 78 PRO A O 1
ATOM 591 N N . GLU A 1 79 ? 6.421 49.744 -18.412 1.00 61.22 79 GLU A N 1
ATOM 592 C CA . GLU A 1 79 ? 6.563 50.059 -16.980 1.00 61.22 79 GLU A CA 1
ATOM 593 C C . GLU A 1 79 ? 7.981 50.470 -16.523 1.00 61.22 79 GLU A C 1
ATOM 595 O O . GLU A 1 79 ? 8.146 50.838 -15.364 1.00 61.22 79 GLU A O 1
ATOM 600 N N . CYS A 1 80 ? 8.989 50.469 -17.404 1.00 56.34 80 CYS A N 1
ATOM 601 C CA . CYS A 1 80 ? 10.362 50.890 -17.076 1.00 56.34 80 CYS A CA 1
ATOM 602 C C . CYS A 1 80 ? 10.737 52.321 -17.521 1.00 56.34 80 CYS A C 1
ATOM 604 O O . CYS A 1 80 ? 11.923 52.635 -17.594 1.00 56.34 80 CYS A O 1
ATOM 606 N N . LEU A 1 81 ? 9.776 53.207 -17.802 1.00 52.69 81 LEU A N 1
ATOM 607 C CA . LEU A 1 81 ? 10.046 54.649 -17.925 1.00 52.69 81 LEU A CA 1
ATOM 608 C C . LEU A 1 81 ? 9.571 55.364 -16.653 1.00 52.69 81 LEU A C 1
ATOM 610 O O . LEU A 1 81 ? 8.403 55.734 -16.544 1.00 52.69 81 LEU A O 1
ATOM 614 N N . SER A 1 82 ? 10.490 55.525 -15.694 1.00 54.38 82 SER A N 1
ATOM 615 C CA . SER A 1 82 ? 10.383 56.515 -14.613 1.00 54.38 82 SER A CA 1
ATOM 616 C C . SER A 1 82 ? 11.131 57.787 -14.979 1.00 54.38 82 SER A C 1
ATOM 618 O O . SER A 1 82 ? 12.125 57.698 -15.732 1.00 54.38 82 SER A O 1
#

Organism: NCBI:txid427683

pLDDT: mean 76.95, std 15.49, range [46.44, 98.81]

Sequence (82 aa):
MTPACPVLAPEIREHIERAIEAALETAQRLIGILDRADGNPDLEDGADDEPSLGAPEGHASQIVWLRGGDRDLETIRPECLS

Secondary structure (DSSP, 8-state):
-PPPP-PPPHHHHHHHHHHHHHHHHHHHHHHHHHHHHS--TT--TTGGGSPPTT---S-HHHHHHHT----------GGG--